Protein AF-A0A370AMZ2-F1 (afdb_monomer)

Structure (mmCIF, N/CA/C/O backbone):
data_AF-A0A370AMZ2-F1
#
_entry.id   AF-A0A370AMZ2-F1
#
loop_
_atom_site.group_PDB
_atom_site.id
_atom_site.type_symbol
_atom_site.label_atom_id
_atom_site.label_alt_id
_atom_site.label_comp_id
_atom_site.label_asym_id
_atom_site.label_entity_id
_atom_site.label_seq_id
_atom_site.pdbx_PDB_ins_code
_atom_site.Cartn_x
_atom_site.Cartn_y
_atom_site.Cartn_z
_atom_site.occupancy
_atom_site.B_iso_or_equiv
_atom_site.auth_seq_id
_atom_site.auth_comp_id
_atom_site.auth_asym_id
_atom_site.auth_atom_id
_atom_site.pdbx_PDB_model_num
ATOM 1 N N . MET A 1 1 ? 6.503 -11.094 -15.111 1.00 55.22 1 MET A N 1
ATOM 2 C CA . MET A 1 1 ? 7.652 -10.189 -15.332 1.00 55.22 1 MET A CA 1
ATOM 3 C C . MET A 1 1 ? 8.265 -9.913 -13.968 1.00 55.22 1 MET A C 1
ATOM 5 O O . MET A 1 1 ? 7.583 -9.315 -13.147 1.00 55.22 1 MET A O 1
ATOM 9 N N . LYS A 1 2 ? 9.461 -10.439 -13.677 1.00 68.00 2 LYS A N 1
ATOM 10 C CA . LYS A 1 2 ? 10.149 -10.144 -12.409 1.00 68.00 2 LYS A CA 1
ATOM 11 C C . LYS A 1 2 ? 10.623 -8.687 -12.438 1.00 68.00 2 LYS A C 1
ATOM 13 O O . LYS A 1 2 ? 11.039 -8.212 -13.499 1.00 68.00 2 LYS A O 1
ATOM 18 N N . LEU A 1 3 ? 10.483 -7.966 -11.326 1.00 78.38 3 LEU A N 1
ATOM 19 C CA . LEU A 1 3 ? 11.040 -6.620 -11.217 1.00 78.38 3 LEU A CA 1
ATOM 20 C C . LEU A 1 3 ? 12.569 -6.727 -11.203 1.00 78.38 3 LEU A C 1
ATOM 22 O O . LEU A 1 3 ? 13.135 -7.768 -10.878 1.00 78.38 3 LEU A O 1
ATOM 26 N N . LYS A 1 4 ? 13.253 -5.659 -11.619 1.00 87.56 4 LYS A N 1
ATOM 27 C CA . LYS A 1 4 ? 14.710 -5.619 -11.477 1.00 87.56 4 LYS A CA 1
ATOM 28 C C . LYS A 1 4 ? 15.053 -5.528 -9.982 1.00 87.56 4 LYS A C 1
ATOM 30 O O . LYS A 1 4 ? 14.390 -4.741 -9.303 1.00 87.56 4 LYS A O 1
ATOM 35 N N . PRO A 1 5 ? 16.109 -6.206 -9.497 1.00 89.00 5 PRO A N 1
ATOM 36 C CA . PRO A 1 5 ? 16.496 -6.173 -8.082 1.00 89.00 5 PRO A CA 1
ATOM 37 C C . PRO A 1 5 ? 16.692 -4.753 -7.526 1.00 89.00 5 PRO A C 1
ATOM 39 O O . PRO A 1 5 ? 16.349 -4.460 -6.385 1.00 89.00 5 PRO A O 1
ATOM 42 N N . GLU A 1 6 ? 17.183 -3.830 -8.356 1.00 90.19 6 GLU A N 1
ATOM 43 C CA . GLU A 1 6 ? 17.333 -2.408 -8.013 1.00 90.19 6 GLU A CA 1
ATOM 44 C C . GLU A 1 6 ? 15.993 -1.737 -7.676 1.00 90.19 6 GLU A C 1
ATOM 46 O O . GLU A 1 6 ? 15.901 -0.961 -6.726 1.00 90.19 6 GLU A O 1
ATOM 51 N N . ILE A 1 7 ? 14.943 -2.059 -8.440 1.00 89.00 7 ILE A N 1
ATOM 52 C CA . ILE A 1 7 ? 13.593 -1.522 -8.243 1.00 89.00 7 ILE A CA 1
ATOM 53 C C . ILE A 1 7 ? 12.979 -2.143 -6.987 1.00 89.00 7 ILE A C 1
ATOM 55 O O . ILE A 1 7 ? 12.352 -1.438 -6.204 1.00 89.00 7 ILE A O 1
ATOM 59 N N . GLU A 1 8 ? 13.186 -3.443 -6.767 1.00 90.75 8 GLU A N 1
ATOM 60 C CA . GLU A 1 8 ? 12.717 -4.140 -5.563 1.00 90.75 8 GLU A CA 1
ATOM 61 C C . GLU A 1 8 ? 13.344 -3.541 -4.297 1.00 90.75 8 GLU A C 1
ATOM 63 O O . GLU A 1 8 ? 12.626 -3.213 -3.352 1.00 90.75 8 GLU A O 1
ATOM 68 N N . LYS A 1 9 ? 14.658 -3.284 -4.312 1.00 94.06 9 LYS A N 1
ATOM 69 C CA . LYS A 1 9 ? 15.372 -2.635 -3.204 1.00 94.06 9 LYS A CA 1
ATOM 70 C C . LYS A 1 9 ? 14.881 -1.209 -2.946 1.00 94.06 9 LYS A C 1
ATOM 72 O O . LYS A 1 9 ? 14.737 -0.803 -1.789 1.00 94.06 9 LYS A O 1
ATOM 77 N N . GLU A 1 10 ? 14.617 -0.435 -4.000 1.00 93.06 10 GLU A N 1
ATOM 78 C CA . GLU A 1 10 ? 14.059 0.917 -3.880 1.00 93.06 10 GLU A CA 1
ATOM 79 C C . GLU A 1 10 ? 12.653 0.885 -3.268 1.00 93.06 10 GLU A C 1
ATOM 81 O O . GLU A 1 10 ? 12.379 1.642 -2.333 1.00 93.06 10 GLU A O 1
ATOM 86 N N . ILE A 1 11 ? 11.791 -0.024 -3.740 1.00 93.31 11 ILE A N 1
ATOM 87 C CA . ILE A 1 11 ? 10.450 -0.235 -3.184 1.00 93.31 11 ILE A CA 1
ATOM 88 C C . ILE A 1 11 ? 10.548 -0.583 -1.703 1.00 93.31 11 ILE A C 1
ATOM 90 O O . ILE A 1 11 ? 9.935 0.109 -0.893 1.00 93.31 11 ILE A O 1
ATOM 94 N N . GLN A 1 12 ? 11.347 -1.588 -1.343 1.00 93.38 12 GLN A N 1
ATOM 95 C CA . GLN A 1 12 ? 11.509 -2.013 0.044 1.00 93.38 12 GLN A CA 1
ATOM 96 C C . GLN A 1 12 ? 11.958 -0.846 0.932 1.00 93.38 12 GLN A C 1
ATOM 98 O O . GLN A 1 12 ? 11.318 -0.544 1.937 1.00 93.38 12 GLN A O 1
ATOM 103 N N . THR A 1 13 ? 12.999 -0.120 0.518 1.00 95.88 13 THR A N 1
ATOM 104 C CA . THR A 1 13 ? 13.542 1.012 1.284 1.00 95.88 13 THR A CA 1
ATOM 105 C C . THR A 1 13 ? 12.490 2.100 1.522 1.00 95.88 13 THR A C 1
ATOM 107 O O . THR A 1 13 ? 12.401 2.671 2.613 1.00 95.88 13 THR A O 1
ATOM 110 N N . GLN A 1 14 ? 11.690 2.427 0.505 1.00 94.75 14 GLN A N 1
ATOM 111 C CA . GLN A 1 14 ? 10.662 3.462 0.621 1.00 94.75 14 GLN A CA 1
ATOM 112 C C . GLN A 1 14 ? 9.443 2.979 1.411 1.00 94.75 14 GLN A C 1
ATOM 114 O O . GLN A 1 14 ? 8.913 3.735 2.227 1.00 94.75 14 GLN A O 1
ATOM 119 N N . GLN A 1 15 ? 9.037 1.720 1.240 1.00 93.00 15 GLN A N 1
ATOM 120 C CA . GLN A 1 15 ? 7.972 1.112 2.033 1.00 93.00 15 GLN A CA 1
ATOM 121 C C . GLN A 1 15 ? 8.343 1.039 3.514 1.00 93.00 15 GLN A C 1
ATOM 123 O O . GLN A 1 15 ? 7.516 1.389 4.348 1.00 93.00 15 GLN A O 1
ATOM 128 N N . GLU A 1 16 ? 9.579 0.679 3.864 1.00 94.44 16 GLU A N 1
ATOM 129 C CA . GLU A 1 16 ? 10.048 0.662 5.254 1.00 94.44 16 GLU A CA 1
ATOM 130 C C . GLU A 1 16 ? 10.025 2.062 5.882 1.00 94.44 16 GLU A C 1
ATOM 132 O O . GLU A 1 16 ? 9.546 2.243 7.007 1.00 94.44 16 GLU A O 1
ATOM 137 N N . LYS A 1 17 ? 10.495 3.083 5.151 1.00 95.31 17 LYS A N 1
ATOM 138 C CA . LYS A 1 17 ? 10.424 4.485 5.597 1.00 95.31 17 LYS A CA 1
ATOM 139 C C . LYS A 1 17 ? 8.979 4.928 5.814 1.00 95.31 17 LYS A C 1
ATOM 141 O O . LYS A 1 17 ? 8.672 5.552 6.833 1.00 95.31 17 LYS A O 1
ATOM 146 N N . GLN A 1 18 ? 8.094 4.598 4.878 1.00 94.38 18 GLN A N 1
ATOM 147 C CA . GLN A 1 18 ? 6.683 4.952 4.954 1.00 94.38 18 GLN A CA 1
ATOM 148 C C . GLN A 1 18 ? 5.972 4.211 6.093 1.00 94.38 18 GLN A C 1
ATOM 150 O O . GLN A 1 18 ? 5.218 4.826 6.846 1.00 94.38 18 GLN A O 1
ATOM 155 N N . LEU A 1 19 ? 6.268 2.925 6.282 1.00 94.31 19 LEU A N 1
ATOM 156 C CA . LEU A 1 19 ? 5.734 2.104 7.363 1.00 94.31 19 LEU A CA 1
ATOM 157 C C . LEU A 1 19 ? 6.139 2.665 8.727 1.00 94.31 19 LEU A C 1
ATOM 159 O O . LEU A 1 19 ? 5.276 2.854 9.580 1.00 94.31 19 LEU A O 1
ATOM 163 N N . LYS A 1 20 ? 7.415 3.025 8.917 1.00 94.81 20 LYS A N 1
ATOM 164 C CA . LYS A 1 20 ? 7.892 3.663 10.158 1.00 94.81 20 LYS A CA 1
ATOM 165 C C . LYS A 1 20 ? 7.134 4.956 10.471 1.00 94.81 20 LYS A C 1
ATOM 167 O O . LYS A 1 20 ? 6.799 5.201 11.626 1.00 94.81 20 LYS A O 1
ATOM 172 N N . ARG A 1 21 ? 6.842 5.785 9.462 1.00 93.69 21 ARG A N 1
ATOM 173 C CA . ARG A 1 21 ? 6.052 7.019 9.637 1.00 93.69 21 ARG A CA 1
ATOM 174 C C . ARG A 1 21 ? 4.607 6.716 10.020 1.00 93.69 21 ARG A C 1
ATOM 176 O O . ARG A 1 21 ? 4.101 7.297 10.970 1.00 93.69 21 ARG A O 1
ATOM 183 N N . ILE A 1 22 ? 3.971 5.784 9.317 1.00 92.94 22 ILE A N 1
ATOM 184 C CA . ILE A 1 22 ? 2.599 5.348 9.592 1.00 92.94 22 ILE A CA 1
ATOM 185 C C . ILE A 1 22 ? 2.476 4.803 11.016 1.00 92.94 22 ILE A C 1
ATOM 187 O O . ILE A 1 22 ? 1.585 5.210 11.754 1.00 92.94 22 ILE A O 1
ATOM 191 N N . GLN A 1 23 ? 3.390 3.926 11.434 1.00 92.06 23 GLN A N 1
ATOM 192 C CA . GLN A 1 23 ? 3.350 3.316 12.762 1.00 92.06 23 GLN A CA 1
ATOM 193 C C . GLN A 1 23 ? 3.428 4.354 13.887 1.00 92.06 23 GLN A C 1
ATOM 195 O O . GLN A 1 23 ? 2.787 4.157 14.917 1.00 92.06 23 GLN A O 1
ATOM 200 N N . LYS A 1 24 ? 4.158 5.463 13.693 1.00 92.88 24 LYS A N 1
ATOM 201 C CA . LYS A 1 24 ? 4.213 6.579 14.655 1.00 92.88 24 LYS A CA 1
ATOM 202 C C . LYS A 1 24 ? 2.875 7.310 14.814 1.00 92.88 24 LYS A C 1
ATOM 204 O O . LYS A 1 24 ? 2.641 7.880 15.869 1.00 92.88 24 LYS A O 1
ATOM 209 N N . LEU A 1 25 ? 2.028 7.295 13.786 1.00 90.00 25 LEU A N 1
ATOM 210 C CA . LEU A 1 25 ? 0.732 7.982 13.766 1.00 90.00 25 LEU A CA 1
ATOM 211 C C . LEU A 1 25 ? -0.437 7.081 14.193 1.00 90.00 25 LEU A C 1
ATOM 213 O O . LEU A 1 25 ? -1.523 7.580 14.469 1.00 90.00 25 LEU A O 1
ATOM 217 N N . LEU A 1 26 ? -0.241 5.760 14.211 1.00 92.12 26 LEU A N 1
ATOM 218 C CA . L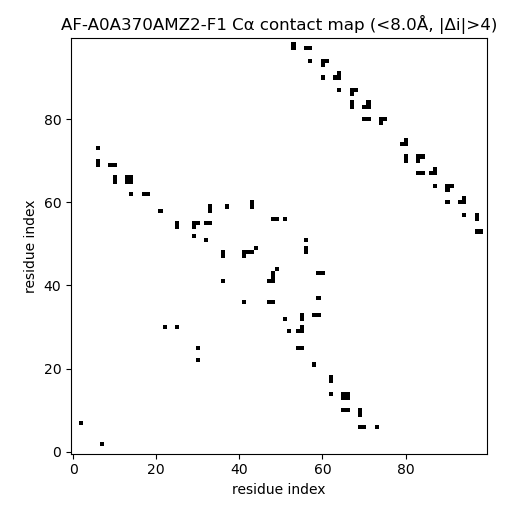EU A 1 26 ? -1.271 4.798 14.597 1.00 92.12 26 LEU A CA 1
ATOM 219 C C . LEU A 1 26 ? -1.240 4.498 16.098 1.00 92.12 26 LEU A C 1
ATOM 221 O O . LEU A 1 26 ? -0.172 4.343 16.697 1.00 92.12 26 LEU A O 1
ATOM 225 N N . SER A 1 27 ? -2.434 4.329 16.670 1.00 90.69 27 SER A N 1
ATOM 226 C CA . SER A 1 27 ? -2.623 3.795 18.020 1.00 90.69 27 SER A CA 1
ATOM 227 C C . SER A 1 27 ? -2.124 2.342 18.118 1.00 90.69 27 SER A C 1
ATOM 229 O O . SER A 1 27 ? -1.945 1.668 17.101 1.00 90.69 27 SER A O 1
ATOM 231 N N . GLY A 1 28 ? -1.903 1.828 19.333 1.00 92.06 28 GLY A N 1
ATOM 232 C CA . GLY A 1 28 ? -1.364 0.474 19.535 1.00 92.06 28 GLY A CA 1
ATOM 233 C C . GLY A 1 28 ? -2.206 -0.637 18.889 1.00 92.06 28 GLY A C 1
ATOM 234 O O . GLY A 1 28 ? -1.654 -1.527 18.240 1.00 92.06 28 GLY A O 1
ATOM 235 N N . SER A 1 29 ? -3.537 -0.556 18.999 1.00 94.00 29 SER A N 1
ATOM 236 C CA . SER A 1 29 ? -4.452 -1.537 18.395 1.00 94.00 29 SER A CA 1
ATOM 237 C C . SER A 1 29 ? -4.472 -1.447 16.868 1.00 94.00 29 SER A C 1
ATOM 239 O O . SER A 1 29 ? -4.426 -2.471 16.188 1.00 94.00 29 SER A O 1
ATOM 241 N N . ASP A 1 30 ? -4.445 -0.235 16.317 1.00 95.31 30 ASP A N 1
ATOM 242 C CA . ASP A 1 30 ? -4.438 -0.019 14.868 1.00 95.31 30 ASP A CA 1
ATOM 243 C C . ASP A 1 30 ? -3.093 -0.410 14.241 1.00 95.31 30 ASP A C 1
ATOM 245 O O . ASP A 1 30 ? -3.042 -0.950 13.135 1.00 95.31 30 ASP A O 1
ATOM 249 N N . ARG A 1 31 ? -1.989 -0.197 14.968 1.00 95.19 31 ARG A N 1
ATOM 250 C CA . ARG A 1 31 ? -0.655 -0.665 14.580 1.00 95.19 31 ARG A CA 1
ATOM 251 C C . ARG A 1 31 ? -0.612 -2.190 14.503 1.00 95.19 31 ARG A C 1
ATOM 253 O O . ARG A 1 31 ? -0.071 -2.720 13.535 1.00 95.19 31 ARG A O 1
ATOM 260 N N . LYS A 1 32 ? -1.188 -2.883 15.491 1.00 95.81 32 LYS A N 1
ATOM 261 C CA . LYS A 1 32 ? -1.278 -4.350 15.498 1.00 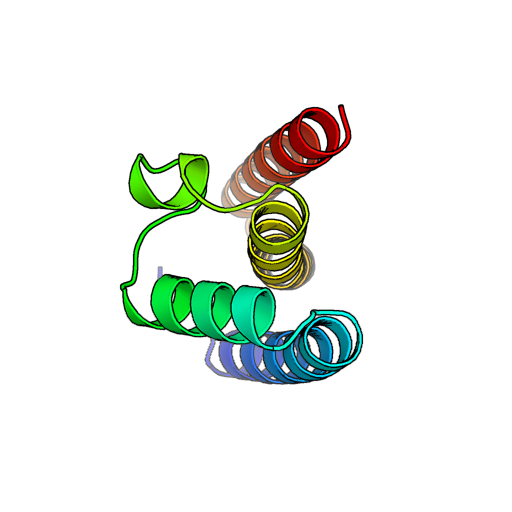95.81 32 LYS A CA 1
ATOM 262 C C . LYS A 1 32 ? -2.089 -4.851 14.300 1.00 95.81 32 LYS A C 1
ATOM 264 O O . LYS A 1 32 ? -1.578 -5.659 13.534 1.00 95.81 32 LYS A O 1
ATOM 269 N N . ALA A 1 33 ? -3.272 -4.279 14.069 1.00 96.31 33 ALA A N 1
ATOM 270 C CA . ALA A 1 33 ? -4.123 -4.633 12.932 1.00 96.31 33 ALA A CA 1
ATOM 271 C C . ALA A 1 33 ? -3.438 -4.395 11.572 1.00 96.31 33 ALA A C 1
ATOM 273 O O . ALA A 1 33 ? -3.589 -5.198 10.653 1.00 96.31 33 ALA A O 1
ATOM 274 N N . LEU A 1 34 ? -2.655 -3.314 11.435 1.00 96.12 34 LEU A N 1
ATOM 275 C CA . LEU A 1 34 ? -1.852 -3.071 10.234 1.00 96.12 34 LEU A CA 1
ATOM 276 C C . LEU A 1 34 ? -0.829 -4.191 10.011 1.00 96.12 34 LEU A C 1
ATOM 278 O O . LEU A 1 34 ? -0.730 -4.707 8.903 1.00 96.12 34 LEU A O 1
ATOM 282 N N . ILE A 1 35 ? -0.061 -4.549 11.042 1.00 94.62 35 ILE A N 1
ATOM 283 C CA . ILE A 1 35 ? 0.990 -5.571 10.940 1.00 94.62 35 ILE A CA 1
ATOM 284 C C . ILE A 1 35 ? 0.380 -6.936 10.613 1.00 94.62 35 ILE A C 1
ATOM 286 O O . ILE A 1 35 ? 0.844 -7.590 9.682 1.00 94.62 35 ILE A O 1
ATOM 290 N N . GLU A 1 36 ? -0.689 -7.325 11.310 1.00 95.94 36 GLU A N 1
ATOM 291 C CA . GLU A 1 36 ? -1.411 -8.576 11.055 1.00 95.94 36 GLU A CA 1
ATOM 292 C C . GLU A 1 36 ? -1.928 -8.639 9.616 1.00 95.94 36 GLU A C 1
ATOM 294 O O . GLU A 1 36 ? -1.750 -9.643 8.925 1.00 95.94 36 GLU A O 1
ATOM 299 N N . PHE A 1 37 ? -2.509 -7.542 9.120 1.00 96.50 37 PHE A N 1
ATOM 300 C CA . PHE A 1 37 ? -2.965 -7.486 7.738 1.00 96.50 37 PHE A CA 1
ATOM 301 C C . PHE A 1 37 ? -1.806 -7.638 6.745 1.00 96.50 37 PHE A C 1
ATOM 303 O O . PHE A 1 37 ? -1.917 -8.421 5.803 1.00 96.50 37 PHE A O 1
ATOM 310 N N . LEU A 1 38 ? -0.682 -6.946 6.958 1.00 93.69 38 LEU A N 1
ATOM 311 C CA . LEU A 1 38 ? 0.493 -7.051 6.085 1.00 93.69 38 LEU A CA 1
ATOM 312 C C . LEU A 1 38 ? 1.091 -8.467 6.083 1.00 93.69 38 LEU A C 1
ATOM 314 O O . LEU A 1 38 ? 1.496 -8.951 5.030 1.00 93.69 38 LEU A O 1
ATOM 318 N N . GLN A 1 39 ? 1.104 -9.147 7.231 1.00 94.69 39 GLN A N 1
ATOM 319 C CA . GLN A 1 39 ? 1.585 -10.528 7.355 1.00 94.69 39 GLN A CA 1
ATOM 320 C C . GLN A 1 39 ? 0.632 -11.551 6.727 1.00 94.69 39 GLN A C 1
ATOM 322 O O . GLN A 1 39 ? 1.081 -12.584 6.239 1.00 94.69 39 GLN A O 1
ATOM 327 N N . SER A 1 40 ? -0.671 -11.261 6.691 1.00 93.44 40 SER A N 1
ATOM 328 C CA . SER A 1 40 ? -1.677 -12.163 6.116 1.00 93.44 40 SER A CA 1
ATOM 329 C C . SER A 1 40 ? -1.564 -12.352 4.598 1.00 93.44 40 SER A C 1
ATOM 331 O O . SER A 1 40 ? -2.220 -13.232 4.041 1.00 93.44 40 SER A O 1
ATOM 333 N N . GLY A 1 41 ? -0.803 -11.493 3.907 1.00 90.00 41 GLY A N 1
ATOM 334 C CA . GLY A 1 41 ? -0.682 -11.506 2.446 1.00 90.00 41 GLY A CA 1
ATOM 335 C C . GLY A 1 41 ? -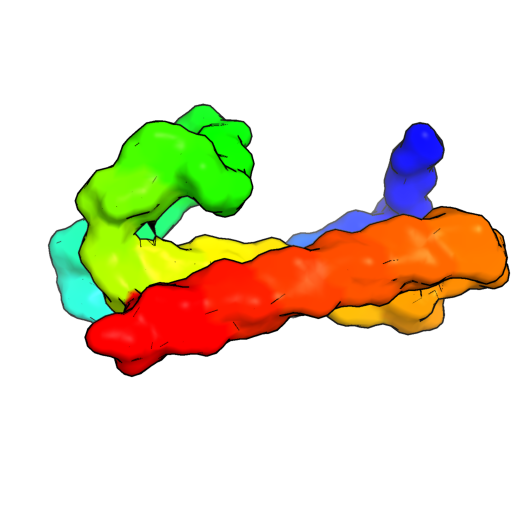1.974 -11.144 1.700 1.00 90.00 41 GLY A C 1
ATOM 336 O O . GLY A 1 41 ? -2.037 -11.274 0.478 1.00 90.00 41 GLY A O 1
ATOM 337 N N . GLN A 1 42 ? -3.016 -10.697 2.408 1.00 93.19 42 GLN A N 1
ATOM 338 C CA . GLN A 1 42 ? -4.294 -10.330 1.807 1.00 93.19 42 GLN A CA 1
ATOM 339 C C . GLN A 1 42 ? -4.173 -9.052 0.973 1.00 93.19 42 GLN A C 1
ATOM 341 O O . GLN A 1 42 ? -3.496 -8.089 1.336 1.00 93.19 42 GLN A O 1
ATOM 346 N N . ALA A 1 43 ? -4.894 -9.021 -0.146 1.00 91.25 43 ALA A N 1
ATOM 347 C CA . ALA A 1 43 ? -4.878 -7.872 -1.036 1.00 91.25 43 ALA A CA 1
ATOM 348 C C . ALA A 1 43 ? -5.724 -6.705 -0.485 1.00 91.25 43 ALA A C 1
ATOM 350 O O . ALA A 1 43 ? -6.773 -6.927 0.142 1.00 91.25 43 ALA A O 1
ATOM 351 N N . PRO A 1 44 ? -5.341 -5.451 -0.773 1.00 92.38 44 PRO A N 1
ATOM 352 C CA . PRO A 1 44 ? -6.228 -4.303 -0.624 1.00 92.38 44 PRO A CA 1
ATOM 353 C C . PRO A 1 44 ? -7.544 -4.527 -1.388 1.00 92.38 44 PRO A C 1
ATOM 355 O O . PRO A 1 44 ? -7.548 -5.026 -2.509 1.00 92.38 44 PRO A O 1
ATOM 358 N N . GLY A 1 45 ? -8.679 -4.204 -0.763 1.00 90.56 45 GLY A N 1
ATOM 359 C CA . GLY A 1 45 ? -10.021 -4.435 -1.324 1.00 90.56 45 GLY A CA 1
ATOM 360 C C . GLY A 1 45 ? -10.652 -5.795 -0.994 1.00 90.56 45 GLY A C 1
ATOM 361 O O . GLY A 1 45 ? -11.860 -5.960 -1.200 1.00 90.56 45 GLY A O 1
ATOM 362 N N . SER A 1 46 ? -9.881 -6.728 -0.423 1.00 94.75 46 SER A N 1
ATOM 363 C CA . SER A 1 46 ? -10.370 -8.011 0.106 1.00 94.75 46 SER A CA 1
ATOM 364 C C . SER A 1 46 ? -11.386 -7.849 1.247 1.00 94.75 46 SER A C 1
ATOM 366 O O . SER A 1 46 ? -11.517 -6.785 1.857 1.00 94.75 46 SER A O 1
ATOM 368 N N . LYS A 1 47 ? -12.086 -8.937 1.601 1.00 94.81 47 LYS A N 1
ATOM 369 C CA . LYS A 1 47 ? -12.994 -8.954 2.764 1.00 94.81 47 LYS A CA 1
ATOM 370 C C . LYS A 1 47 ? -12.250 -8.643 4.067 1.00 94.81 47 LYS A C 1
ATOM 372 O O . LYS A 1 47 ? -12.797 -7.943 4.912 1.00 94.81 47 LYS A O 1
ATOM 377 N N . ALA A 1 48 ? -11.014 -9.129 4.215 1.00 94.31 48 ALA A N 1
ATOM 378 C CA . ALA A 1 48 ? -10.163 -8.817 5.362 1.00 94.31 48 ALA A CA 1
ATOM 379 C C . ALA A 1 48 ? -9.825 -7.321 5.414 1.00 94.31 48 ALA A C 1
ATOM 381 O O . ALA A 1 48 ? -9.989 -6.696 6.456 1.00 94.31 48 ALA A O 1
ATOM 382 N N . PHE A 1 49 ? -9.462 -6.726 4.273 1.00 96.12 49 PHE A N 1
ATOM 383 C CA . PHE A 1 49 ? -9.175 -5.296 4.171 1.00 96.12 49 PHE A CA 1
ATOM 384 C C . PHE A 1 49 ? -10.379 -4.434 4.571 1.00 96.12 49 PHE A C 1
ATOM 386 O O . PHE A 1 49 ? -10.241 -3.512 5.368 1.00 96.12 49 PHE A O 1
ATOM 393 N N . ARG A 1 50 ? -11.575 -4.757 4.064 1.00 94.12 50 ARG A N 1
ATOM 394 C CA . ARG A 1 50 ? -12.803 -3.985 4.334 1.00 94.12 50 ARG A CA 1
ATOM 395 C C . ARG A 1 50 ? -13.228 -4.001 5.805 1.00 94.12 50 ARG A C 1
ATOM 397 O O . ARG A 1 50 ? -13.962 -3.116 6.223 1.00 94.12 50 ARG A O 1
ATOM 404 N N . LYS A 1 51 ? -12.783 -4.995 6.581 1.00 94.81 51 LYS A N 1
ATOM 405 C CA . LYS A 1 51 ? -13.035 -5.090 8.028 1.00 94.81 51 LYS A CA 1
ATOM 406 C C . LYS A 1 51 ? -12.091 -4.226 8.867 1.00 94.81 51 LYS A C 1
ATOM 408 O O . LYS A 1 51 ? -12.350 -4.030 10.050 1.00 94.81 51 LYS A O 1
ATOM 413 N N . LEU A 1 52 ? -10.988 -3.746 8.294 1.00 94.81 52 LEU A N 1
ATOM 414 C CA . LEU A 1 52 ? -10.058 -2.870 8.998 1.00 94.81 52 LEU A CA 1
ATOM 415 C C . LEU A 1 52 ? -10.712 -1.513 9.262 1.00 94.81 52 LEU A C 1
ATOM 417 O O . LEU A 1 52 ? -11.547 -1.0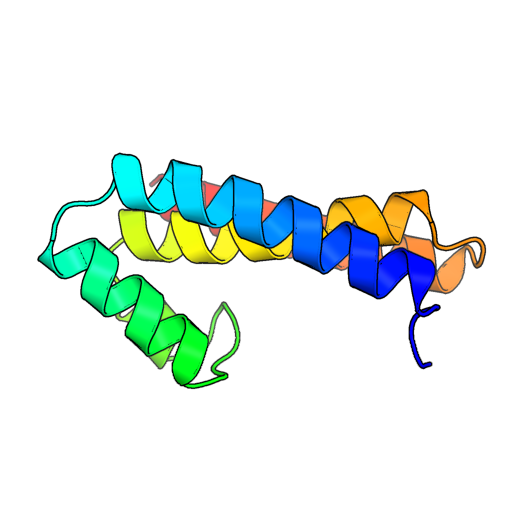56 8.483 1.00 94.81 52 LEU A O 1
ATOM 421 N N . LYS A 1 53 ? -10.278 -0.820 10.314 1.00 94.75 53 LYS A N 1
ATOM 422 C CA . LYS A 1 53 ? -10.669 0.577 10.525 1.00 94.75 53 LYS A CA 1
ATOM 423 C C . LYS A 1 53 ? -10.141 1.470 9.401 1.00 94.75 53 LYS A C 1
ATOM 425 O O . LYS A 1 53 ? -9.083 1.202 8.831 1.00 94.75 53 LYS A O 1
ATOM 430 N N . SER A 1 54 ? -10.842 2.573 9.142 1.00 94.44 54 SER A N 1
ATOM 431 C CA . SER A 1 54 ? -10.518 3.537 8.079 1.00 94.44 54 SER A CA 1
ATOM 432 C C . SER A 1 54 ? -9.052 4.007 8.116 1.00 94.44 54 SER A C 1
ATOM 434 O O . SER A 1 54 ? -8.362 3.991 7.099 1.00 94.44 54 SER A O 1
AT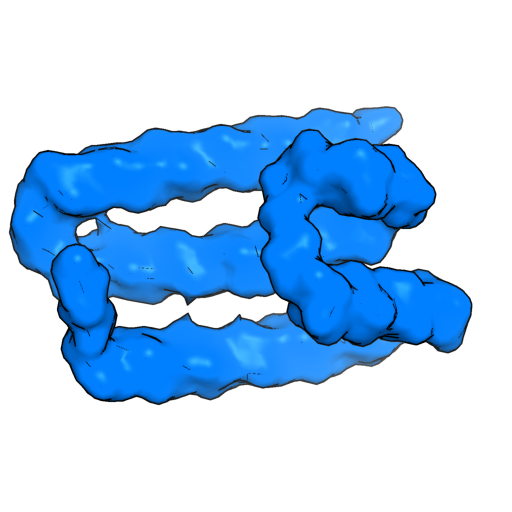OM 436 N N . ASN A 1 55 ? -8.499 4.325 9.289 1.00 93.25 55 ASN A N 1
ATOM 437 C CA . ASN A 1 55 ? -7.093 4.729 9.420 1.00 93.25 55 ASN A CA 1
ATOM 438 C C . ASN A 1 55 ? -6.086 3.617 9.047 1.00 93.25 55 ASN A C 1
ATOM 440 O O . ASN A 1 55 ? -5.050 3.896 8.431 1.00 93.25 55 ASN A O 1
ATOM 444 N N . VAL A 1 56 ? -6.392 2.356 9.361 1.00 95.31 56 VAL A N 1
ATOM 445 C CA . VAL A 1 56 ? -5.577 1.193 8.977 1.00 95.31 56 VAL A CA 1
ATOM 446 C C . VAL A 1 56 ? -5.710 0.919 7.478 1.00 95.31 56 VAL A C 1
ATOM 448 O O . VAL A 1 56 ? -4.701 0.720 6.803 1.00 95.31 56 VAL A O 1
ATOM 451 N N . GLN A 1 57 ? -6.922 1.007 6.923 1.00 96.50 57 GLN A N 1
ATOM 452 C CA . GLN A 1 57 ? -7.153 0.912 5.478 1.00 96.50 57 GLN A CA 1
ATOM 453 C C . GLN A 1 57 ? -6.327 1.958 4.712 1.00 96.50 57 GLN A C 1
ATOM 455 O O . GLN A 1 57 ? -5.570 1.602 3.808 1.00 96.50 57 GLN A O 1
ATOM 460 N N . LYS A 1 58 ? -6.370 3.234 5.129 1.00 95.31 58 LYS A N 1
ATOM 461 C CA . LYS A 1 58 ? -5.551 4.318 4.546 1.00 95.31 58 LYS A CA 1
ATOM 462 C C . LYS A 1 58 ? -4.062 4.000 4.597 1.00 95.31 58 LYS A C 1
ATOM 464 O O . LYS A 1 58 ? -3.336 4.263 3.640 1.00 95.31 58 LYS A O 1
ATOM 469 N N . SER A 1 59 ? -3.602 3.423 5.702 1.00 95.31 59 SER A N 1
ATOM 470 C CA . SER A 1 59 ? -2.203 3.043 5.896 1.00 95.31 59 SER A CA 1
ATOM 471 C C . SER A 1 59 ? -1.753 1.974 4.896 1.00 95.31 59 SER A C 1
ATOM 473 O O . SER A 1 59 ? -0.729 2.142 4.233 1.00 95.31 59 SER A O 1
ATOM 475 N N . VAL A 1 60 ? -2.559 0.923 4.719 1.00 95.88 60 VAL A N 1
ATOM 476 C CA . VAL A 1 60 ? -2.325 -0.130 3.719 1.00 95.88 60 VAL A CA 1
ATOM 477 C C . VAL A 1 60 ? -2.321 0.448 2.303 1.00 95.88 60 VAL A C 1
ATOM 479 O O . VAL A 1 60 ? -1.411 0.166 1.520 1.00 95.88 60 VAL A O 1
ATOM 482 N N . LEU A 1 61 ? -3.305 1.286 1.964 1.00 96.06 61 LEU A N 1
ATOM 483 C CA . LEU A 1 61 ? -3.405 1.899 0.637 1.00 96.06 61 LEU A CA 1
ATOM 484 C C . LEU A 1 61 ? -2.197 2.795 0.334 1.00 96.06 61 LEU A C 1
ATOM 486 O O . LEU A 1 61 ? -1.629 2.705 -0.752 1.00 96.06 61 LEU A O 1
ATOM 490 N N . ARG A 1 62 ? -1.738 3.599 1.304 1.00 94.62 62 ARG A N 1
ATOM 491 C CA . ARG A 1 62 ? -0.543 4.449 1.159 1.00 94.62 62 ARG A CA 1
ATOM 492 C C . ARG A 1 62 ? 0.727 3.633 0.900 1.00 94.62 62 ARG A C 1
ATOM 494 O O . ARG A 1 62 ? 1.515 4.022 0.040 1.00 94.62 62 ARG A O 1
ATOM 501 N N . LEU A 1 63 ? 0.913 2.503 1.589 1.00 94.50 63 LEU A N 1
ATOM 502 C CA . LEU A 1 63 ? 2.055 1.603 1.360 1.00 94.50 63 LEU A CA 1
ATOM 503 C C . LEU A 1 63 ? 2.055 1.005 -0.053 1.00 94.50 63 LEU A C 1
ATOM 505 O O . LEU A 1 63 ? 3.112 0.896 -0.673 1.00 94.50 63 LEU A O 1
ATOM 509 N N . ASN A 1 64 ? 0.879 0.645 -0.571 1.00 93.94 64 ASN A N 1
ATOM 510 C CA . ASN A 1 64 ? 0.739 0.122 -1.931 1.00 93.94 64 ASN A CA 1
ATOM 511 C C . ASN A 1 64 ? 0.971 1.212 -2.988 1.00 93.94 64 ASN A C 1
ATOM 513 O O . ASN A 1 64 ? 1.677 0.979 -3.970 1.00 93.94 64 ASN A O 1
ATOM 517 N N . LEU A 1 65 ? 0.444 2.420 -2.762 1.00 94.94 65 LEU A N 1
ATOM 518 C CA . LEU A 1 65 ? 0.666 3.570 -3.642 1.00 94.94 65 LEU A CA 1
ATOM 519 C C . LEU A 1 65 ? 2.153 3.916 -3.766 1.00 94.94 65 LEU A C 1
ATOM 521 O O . LEU A 1 65 ? 2.618 4.135 -4.882 1.00 94.94 65 LEU A O 1
ATOM 525 N N . THR A 1 66 ? 2.914 3.885 -2.664 1.00 94.62 66 THR A N 1
ATOM 526 C CA . THR A 1 66 ? 4.371 4.119 -2.698 1.00 94.62 66 THR A CA 1
ATOM 527 C C . THR A 1 66 ? 5.073 3.180 -3.685 1.00 94.62 66 THR A C 1
ATOM 529 O O . THR A 1 66 ? 5.868 3.632 -4.510 1.00 94.62 66 THR A O 1
ATOM 532 N N . SER A 1 67 ? 4.739 1.887 -3.672 1.00 92.81 67 SER A N 1
ATOM 533 C CA . SER A 1 67 ? 5.324 0.911 -4.600 1.00 92.81 67 SER A CA 1
ATOM 534 C C . SER A 1 67 ? 4.923 1.177 -6.043 1.00 92.81 67 SER A C 1
ATOM 536 O O . SER A 1 67 ? 5.772 1.178 -6.932 1.00 92.81 67 SER A O 1
ATOM 538 N N . ILE A 1 68 ? 3.636 1.439 -6.285 1.00 94.06 68 ILE A N 1
ATOM 539 C CA . ILE A 1 68 ? 3.117 1.699 -7.631 1.00 94.06 68 ILE A CA 1
ATOM 540 C C . ILE A 1 68 ? 3.788 2.935 -8.241 1.00 94.06 68 ILE A C 1
ATOM 542 O O . ILE A 1 68 ? 4.169 2.912 -9.410 1.00 94.06 68 ILE A O 1
ATOM 546 N N . GLU A 1 69 ? 3.993 3.998 -7.465 1.00 94.69 69 GLU A N 1
ATOM 547 C CA . GLU A 1 69 ? 4.651 5.216 -7.944 1.00 94.69 69 GLU A CA 1
ATOM 548 C C . GLU A 1 69 ? 6.103 4.983 -8.359 1.00 94.69 69 GLU A C 1
ATOM 550 O O . GLU A 1 69 ? 6.534 5.487 -9.400 1.00 94.69 69 GLU A O 1
ATOM 555 N N . ILE A 1 70 ? 6.847 4.194 -7.583 1.00 93.62 70 ILE A N 1
ATOM 556 C CA . ILE A 1 70 ? 8.223 3.812 -7.919 1.00 93.62 70 ILE A CA 1
ATOM 557 C C . ILE A 1 70 ? 8.230 2.981 -9.204 1.00 93.62 70 ILE A C 1
ATOM 559 O O . ILE A 1 70 ? 8.987 3.273 -10.131 1.00 93.62 70 ILE A O 1
ATOM 563 N N . ILE A 1 71 ? 7.325 2.006 -9.321 1.00 92.56 71 ILE A N 1
ATOM 564 C CA . ILE A 1 71 ? 7.208 1.167 -10.517 1.00 92.56 71 ILE A CA 1
ATOM 565 C C . ILE A 1 71 ? 6.889 2.018 -11.755 1.00 92.56 71 ILE A C 1
ATOM 567 O O . ILE A 1 71 ? 7.558 1.877 -12.776 1.00 92.56 71 ILE A O 1
ATOM 571 N N . ILE A 1 72 ? 5.932 2.951 -11.680 1.00 93.50 72 ILE A N 1
ATOM 572 C CA . ILE A 1 72 ? 5.576 3.847 -12.799 1.00 93.50 72 ILE A CA 1
ATOM 573 C C . ILE A 1 72 ? 6.771 4.694 -13.254 1.00 93.50 72 ILE A C 1
ATOM 575 O O . ILE A 1 72 ? 6.893 4.976 -14.451 1.00 93.50 72 ILE A O 1
ATOM 579 N N . LYS A 1 73 ? 7.629 5.128 -12.320 1.00 92.94 73 LYS A N 1
ATOM 580 C CA . LYS A 1 73 ? 8.839 5.908 -12.622 1.00 92.94 73 LYS A CA 1
ATOM 581 C C . LYS A 1 73 ? 9.923 5.064 -13.297 1.00 92.94 73 LYS A C 1
ATOM 583 O O . LYS A 1 73 ? 10.666 5.590 -14.119 1.00 92.94 73 LYS A O 1
ATOM 588 N N . ARG A 1 74 ? 10.019 3.773 -12.961 1.00 91.19 74 ARG A N 1
ATOM 589 C CA . ARG A 1 74 ? 11.104 2.881 -13.412 1.00 91.19 74 ARG A CA 1
ATOM 590 C C . ARG A 1 74 ? 10.750 2.016 -14.625 1.00 91.19 74 ARG A C 1
ATOM 592 O O . ARG A 1 74 ? 11.643 1.610 -15.368 1.00 91.19 74 ARG A O 1
ATOM 599 N N . VAL A 1 75 ? 9.470 1.725 -14.855 1.00 89.19 75 VAL A N 1
ATOM 600 C CA . VAL A 1 75 ? 9.012 0.910 -15.989 1.00 89.19 75 VAL A CA 1
ATOM 601 C C . VAL A 1 75 ? 9.128 1.692 -17.295 1.00 89.19 75 VAL A C 1
ATOM 603 O O . VAL A 1 75 ? 8.469 2.712 -17.494 1.00 89.19 75 VAL A O 1
ATOM 606 N N . ARG A 1 76 ? 9.942 1.165 -18.218 1.00 88.31 76 ARG A N 1
ATOM 607 C CA . ARG A 1 76 ? 10.130 1.730 -19.565 1.00 88.31 76 ARG A CA 1
ATOM 608 C C . ARG A 1 76 ? 9.014 1.348 -20.540 1.00 88.31 76 ARG A C 1
ATOM 610 O O . ARG A 1 76 ? 8.690 2.131 -21.422 1.00 88.31 76 ARG A O 1
ATOM 617 N N . ASN A 1 77 ? 8.422 0.161 -20.386 1.00 91.44 77 ASN A N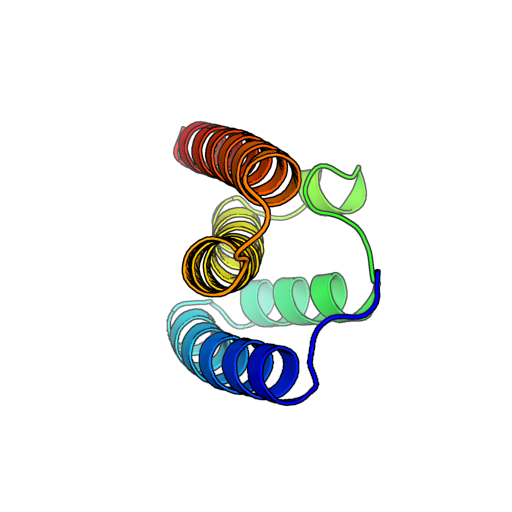 1
ATOM 618 C CA . ASN A 1 77 ? 7.380 -0.316 -21.296 1.00 91.44 77 ASN A CA 1
ATOM 619 C C . ASN A 1 77 ? 6.088 0.519 -21.135 1.00 91.44 77 ASN A C 1
ATOM 621 O O . ASN A 1 77 ? 5.553 0.582 -20.024 1.00 91.44 77 ASN A O 1
ATOM 625 N N . PRO A 1 78 ? 5.553 1.119 -22.213 1.00 90.44 78 PRO A N 1
ATOM 626 C CA . PRO A 1 78 ? 4.400 2.015 -22.132 1.00 90.44 78 PRO A CA 1
A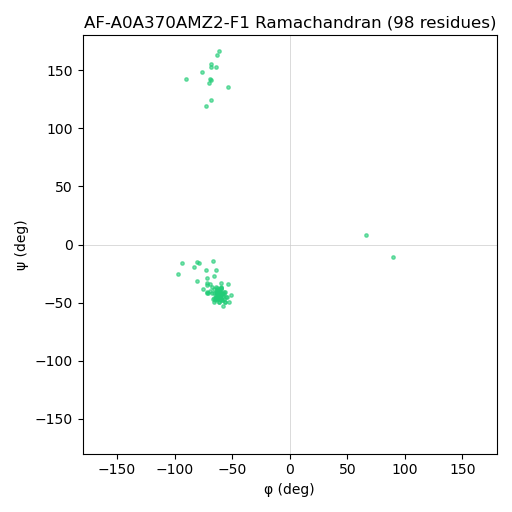TOM 627 C C . PRO A 1 78 ? 3.102 1.301 -21.729 1.00 90.44 78 PRO A C 1
ATOM 629 O O . PRO A 1 78 ? 2.334 1.854 -20.944 1.00 90.44 78 PRO A O 1
ATOM 632 N N . ILE A 1 79 ? 2.881 0.063 -22.185 1.00 92.38 79 ILE A N 1
ATOM 633 C CA . ILE A 1 79 ? 1.688 -0.734 -21.852 1.00 92.38 79 ILE A CA 1
ATOM 634 C C . ILE A 1 79 ? 1.689 -1.078 -20.361 1.00 92.38 79 ILE A C 1
ATOM 636 O O . ILE A 1 79 ? 0.711 -0.838 -19.652 1.00 92.38 79 ILE A O 1
ATOM 640 N N . SER A 1 80 ? 2.812 -1.588 -19.851 1.00 90.19 80 SER A N 1
ATOM 641 C CA . SER A 1 80 ? 2.977 -1.868 -18.423 1.00 90.19 80 SER A CA 1
ATOM 642 C C . SER A 1 80 ? 2.843 -0.589 -17.599 1.00 90.19 80 SER A C 1
ATOM 644 O O . SER A 1 80 ? 2.149 -0.579 -16.586 1.00 90.19 80 SER A O 1
ATOM 646 N N . ARG A 1 81 ? 3.435 0.522 -18.052 1.00 92.62 81 ARG A N 1
ATOM 647 C CA . ARG A 1 81 ? 3.308 1.820 -17.383 1.00 92.62 81 ARG A CA 1
ATOM 648 C C . ARG A 1 81 ? 1.855 2.284 -17.309 1.00 92.62 81 ARG A C 1
ATOM 650 O O . ARG A 1 81 ? 1.435 2.751 -16.254 1.00 92.62 81 ARG A O 1
ATOM 657 N N . PHE A 1 82 ? 1.090 2.139 -18.389 1.00 94.38 82 PHE A N 1
ATOM 658 C CA . PHE A 1 82 ? -0.339 2.442 -18.406 1.00 94.38 82 PHE A CA 1
ATOM 659 C C . PHE A 1 82 ? -1.108 1.572 -17.407 1.00 94.38 82 PHE A C 1
ATOM 661 O O . PHE A 1 82 ? -1.853 2.104 -16.589 1.00 94.38 82 PHE A O 1
ATOM 668 N N . ARG A 1 83 ? -0.852 0.257 -17.378 1.00 92.50 83 ARG A N 1
ATOM 669 C CA . ARG A 1 83 ? -1.452 -0.657 -16.389 1.00 92.50 83 ARG A CA 1
ATOM 670 C C . ARG A 1 83 ? -1.191 -0.211 -14.951 1.00 92.50 83 ARG A C 1
ATOM 672 O O . ARG A 1 83 ? -2.120 -0.164 -14.150 1.00 92.50 83 ARG A O 1
ATOM 679 N N . TYR A 1 84 ? 0.042 0.176 -14.627 1.00 94.12 84 TYR A N 1
A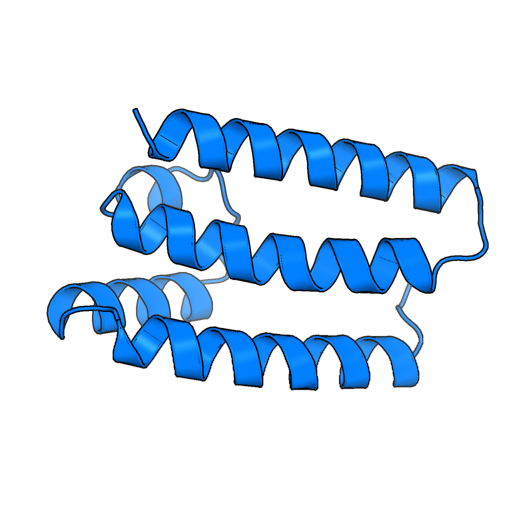TOM 680 C CA . TYR A 1 84 ? 0.364 0.677 -13.291 1.00 94.12 84 TYR A CA 1
ATOM 681 C C . TYR A 1 84 ? -0.271 2.040 -12.996 1.00 94.12 84 TYR A C 1
ATOM 683 O O . TYR A 1 84 ? -0.686 2.270 -11.864 1.00 94.12 84 TYR A O 1
ATOM 691 N N . LYS A 1 85 ? -0.410 2.928 -13.990 1.00 94.81 85 LYS A N 1
ATOM 692 C CA . LYS A 1 85 ? -1.177 4.176 -13.835 1.00 94.81 85 LYS A CA 1
ATOM 693 C C . LYS A 1 85 ? -2.650 3.900 -13.525 1.00 94.81 85 LYS A C 1
ATOM 695 O O . LYS A 1 85 ? -3.197 4.542 -12.637 1.00 94.81 85 LYS A O 1
ATOM 700 N N . MET A 1 86 ? -3.267 2.924 -14.191 1.00 95.12 86 MET A N 1
ATOM 701 C CA . MET A 1 86 ? -4.644 2.520 -13.887 1.00 95.12 86 MET A CA 1
ATOM 702 C C . MET A 1 86 ? -4.752 1.946 -12.474 1.00 95.12 86 MET A C 1
ATOM 704 O O . MET A 1 86 ? -5.636 2.348 -11.725 1.00 95.12 86 MET A O 1
ATOM 708 N N . ALA A 1 87 ? -3.802 1.098 -12.065 1.00 93.25 87 ALA A N 1
ATOM 709 C CA . ALA A 1 87 ? -3.737 0.623 -10.686 1.00 93.25 87 ALA A CA 1
ATOM 710 C C . ALA A 1 87 ? -3.623 1.795 -9.697 1.00 93.25 87 ALA A C 1
ATOM 712 O O . ALA A 1 87 ? -4.396 1.857 -8.745 1.00 93.25 87 ALA A O 1
ATOM 713 N N . LYS A 1 88 ? -2.732 2.766 -9.944 1.00 96.06 88 LYS A N 1
ATOM 714 C CA . LYS A 1 88 ? -2.608 3.976 -9.115 1.00 96.06 88 LYS A CA 1
ATOM 715 C C . LYS A 1 88 ? -3.959 4.679 -8.945 1.00 96.06 88 LYS A C 1
ATOM 717 O O . LYS A 1 88 ? -4.347 4.935 -7.811 1.00 96.06 88 LYS A O 1
ATOM 722 N N . LEU A 1 89 ? -4.690 4.908 -10.037 1.00 95.38 89 LEU A N 1
ATOM 723 C CA . LEU A 1 89 ? -6.019 5.531 -9.993 1.00 95.38 89 LEU A CA 1
ATOM 724 C C . LEU A 1 89 ? -7.013 4.723 -9.149 1.00 95.38 89 LEU A C 1
ATOM 726 O O . LEU A 1 89 ? -7.746 5.297 -8.347 1.00 95.38 89 LEU A O 1
ATOM 730 N N . THR A 1 90 ? -7.025 3.392 -9.276 1.00 93.75 90 THR A N 1
ATOM 731 C CA . THR A 1 90 ? -7.873 2.526 -8.443 1.00 93.75 90 THR A CA 1
ATOM 732 C C . THR A 1 90 ? -7.563 2.707 -6.957 1.00 93.75 90 THR A C 1
ATOM 734 O O . THR A 1 90 ? -8.477 2.920 -6.163 1.00 93.75 90 THR A O 1
ATOM 737 N N . TYR A 1 91 ? -6.284 2.682 -6.580 1.00 94.00 91 TYR A N 1
ATOM 738 C CA . TYR A 1 91 ? -5.859 2.863 -5.191 1.00 94.00 91 TYR A CA 1
ATOM 739 C C . TYR A 1 91 ? -6.154 4.271 -4.657 1.00 94.00 91 TYR A C 1
ATOM 741 O O . TYR A 1 91 ? -6.566 4.412 -3.507 1.00 94.00 91 TYR A O 1
ATOM 749 N N . GLU A 1 92 ? -5.989 5.310 -5.476 1.00 94.50 92 GLU A N 1
ATOM 750 C CA . GLU A 1 92 ? -6.354 6.684 -5.117 1.00 94.50 92 GLU A CA 1
ATOM 751 C C . GLU A 1 92 ? -7.862 6.833 -4.898 1.00 94.50 92 GLU A C 1
ATOM 753 O O . GLU A 1 92 ? -8.283 7.476 -3.938 1.00 94.50 92 GLU A O 1
ATOM 758 N N . ASN A 1 93 ? -8.686 6.202 -5.736 1.00 94.12 93 ASN A N 1
ATOM 759 C CA . ASN A 1 93 ? -10.137 6.204 -5.563 1.00 94.12 93 ASN A CA 1
ATOM 760 C C . ASN A 1 93 ? -10.556 5.467 -4.285 1.00 94.12 93 ASN A C 1
ATOM 762 O O . ASN A 1 93 ? -11.390 5.978 -3.540 1.00 94.12 93 ASN A O 1
ATOM 766 N N . MET A 1 94 ? -9.933 4.321 -3.986 1.00 93.12 94 MET A N 1
ATOM 767 C CA . MET A 1 94 ? -10.143 3.612 -2.718 1.00 93.12 94 MET A CA 1
ATOM 768 C C . MET A 1 94 ? -9.719 4.454 -1.512 1.00 93.12 94 MET A C 1
ATOM 770 O O . MET A 1 94 ? -10.376 4.433 -0.473 1.00 93.12 94 MET A O 1
ATOM 774 N N . LEU A 1 95 ? -8.629 5.215 -1.633 1.00 92.94 95 LEU A N 1
ATOM 775 C CA . LEU A 1 95 ? -8.168 6.091 -0.559 1.00 92.94 95 LEU A CA 1
ATOM 776 C C . LEU A 1 95 ? -9.190 7.202 -0.296 1.00 92.94 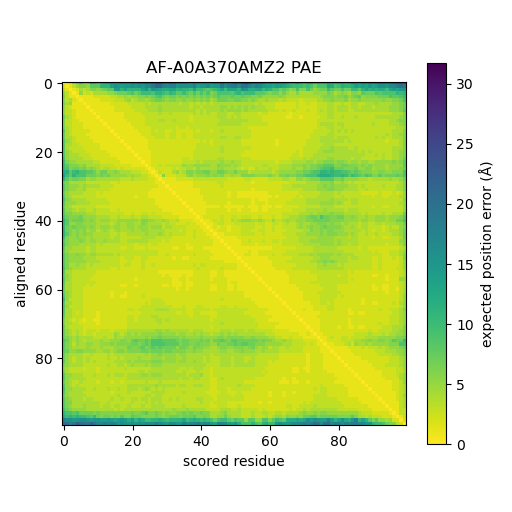95 LEU A C 1
ATOM 778 O O . LEU A 1 95 ? -9.622 7.365 0.842 1.00 92.94 95 LEU A O 1
ATOM 782 N N . LYS A 1 96 ? -9.661 7.868 -1.357 1.00 91.44 96 LYS A N 1
ATOM 783 C CA . LYS A 1 96 ? -10.709 8.897 -1.282 1.00 91.44 96 LYS A CA 1
ATOM 784 C C . LYS A 1 96 ? -12.020 8.364 -0.704 1.00 91.44 96 LYS A C 1
ATOM 786 O O . LYS A 1 96 ? -12.683 9.075 0.040 1.00 91.44 96 LYS A O 1
ATOM 791 N N . SER A 1 97 ? -12.406 7.126 -1.022 1.00 88.62 97 SER A N 1
ATOM 792 C CA . SER A 1 97 ? -13.617 6.521 -0.452 1.00 88.62 97 SER A CA 1
ATOM 793 C C . SER A 1 97 ? -13.462 6.136 1.018 1.00 88.62 97 SER A C 1
ATOM 795 O O . SER A 1 97 ? -14.462 5.999 1.701 1.00 88.62 97 SER A O 1
ATOM 797 N N . THR A 1 98 ? -12.229 5.950 1.495 1.00 86.50 98 THR A N 1
ATOM 798 C CA . THR A 1 98 ? -11.927 5.647 2.905 1.00 86.50 98 THR A CA 1
ATOM 799 C C . THR A 1 98 ? -11.863 6.921 3.764 1.00 86.50 98 THR A C 1
ATOM 801 O O . THR A 1 98 ? -11.914 6.852 4.992 1.00 86.50 98 THR A O 1
ATOM 804 N N . ASP A 1 99 ? -11.687 8.087 3.133 1.00 66.94 99 ASP A N 1
ATOM 805 C CA . ASP A 1 99 ? -11.729 9.405 3.780 1.00 66.94 99 ASP A CA 1
ATOM 806 C C . ASP A 1 99 ? -13.158 9.910 4.052 1.00 66.94 99 ASP A C 1
ATOM 808 O O . ASP A 1 99 ? -13.307 10.825 4.860 1.00 66.94 99 ASP A O 1
ATOM 812 N N . LYS A 1 100 ? -14.171 9.312 3.412 1.00 54.22 100 LYS A N 1
ATOM 813 C CA . LYS A 1 100 ? -15.597 9.539 3.692 1.00 54.22 100 LYS A CA 1
ATOM 814 C C . LYS A 1 100 ? -16.076 8.669 4.849 1.00 54.22 100 LYS A C 1
ATOM 816 O O . LYS A 1 100 ? -16.972 9.148 5.571 1.00 54.22 100 LYS A O 1
#

Solvent-accessible surface area (backbone atoms only — not comparable to full-atom values): 5678 Å² total; per-residue (Å²): 135,83,75,55,69,70,57,51,52,50,37,51,57,50,40,53,55,50,48,58,54,50,52,74,75,41,55,75,68,49,39,49,53,42,51,54,46,64,72,66,72,65,55,88,83,33,77,70,42,71,71,45,56,52,72,39,42,46,50,55,46,52,49,51,46,56,42,41,55,53,46,46,74,68,47,80,53,64,68,62,27,49,53,40,51,52,50,45,52,53,49,51,52,53,42,58,62,52,74,108

Mean predicted aligned error: 3.64 Å

Sequence (100 aa):
MKLKPEIEKEIQTQQEKQLKRIQKLLSGSDRKALIEFLQSGQAPGSKAFRKLKSNVQKSVLRLNLTSIEIIIKRVRNPISRFRYKMAKLTYENMLKSTDK

Secondary structure (DSSP, 8-state):
-PPPHHHHHHHHHHHHHHHHHHHHHS-HHHHHHHHHHHHTTPPTTSHHHHTS-HHHHHHHHHHHHHHHHHHHHH---HHHHHHHHHHHHHHHHHHHHH--

pLDDT: mean 91.93, std 6.92, range [54.22, 96.5]

Foldseek 3Di:
DDDDVVLVVVLVVVLVVLLVVLCVVDDPVLNVLLVVVVVVPDDLVDPSLVPHQLSSNLSNLVSVLSSLVSCLVPDPDPVVNVVSVVVNVVSVVSNVVSVD

Nearest PDB structures (foldseek):
  7vw1-assembly1_B  TM=5.453E-01  e=7.287E-01  Escherichia coli
  4zey-assembly1_A  TM=7.392E-01  e=4.593E+00  Homo sapiens
  2j4g-assembly2_B  TM=5.019E-01  e=4.344E+00  Bacteroides thetaiotaomicron VPI-5482

Radius of gyration: 13.97 Å; Cα contacts (8 Å, |Δi|>4): 69; chains: 1; bounding box: 33×22×42 Å